Protein AF-A0A3C2A407-F1 (afdb_monomer)

Radius of gyration: 12.27 Å; Cα contacts (8 Å, |Δi|>4): 99; chains: 1; bounding box: 31×30×31 Å

Solvent-accessible surface area (backbone atoms only — not comparable to full-atom values): 5197 Å² total; per-residue (Å²): 135,54,67,65,56,53,37,37,49,50,36,24,79,66,40,19,76,43,23,22,91,82,28,59,74,79,42,35,69,68,66,41,27,37,39,66,88,45,51,69,86,72,14,36,50,52,76,36,34,55,59,53,49,50,35,43,73,72,44,59,46,54,77,78,87,51,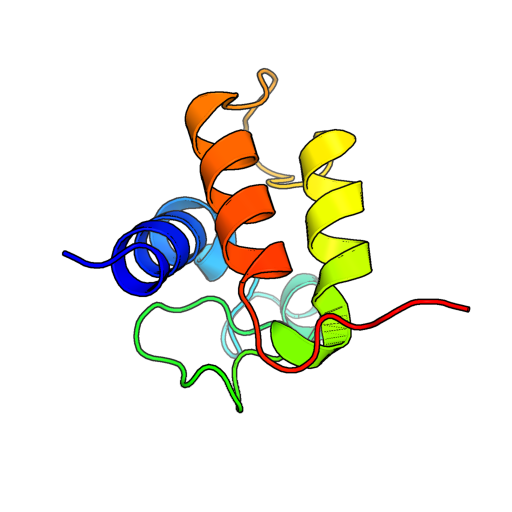99,60,76,58,61,68,60,50,54,45,42,50,55,42,45,70,67,42,97,56,48,44,74,80,128

Structure (mmCIF, N/CA/C/O backbone):
data_AF-A0A3C2A407-F1
#
_entry.id   AF-A0A3C2A407-F1
#
loop_
_atom_site.group_PDB
_atom_site.id
_atom_site.type_symbol
_atom_site.label_atom_id
_atom_site.label_alt_id
_atom_site.label_comp_id
_atom_site.label_asym_id
_atom_site.label_entity_id
_atom_site.label_seq_id
_atom_site.pdbx_PDB_ins_code
_atom_site.Cartn_x
_atom_site.Cartn_y
_atom_site.Cartn_z
_atom_site.occupancy
_atom_site.B_iso_or_equiv
_atom_site.auth_seq_id
_atom_site.auth_comp_id
_atom_site.auth_asym_id
_atom_site.auth_atom_id
_atom_site.pdbx_PDB_model_num
ATOM 1 N N . GLU A 1 1 ? -19.583 -4.676 1.777 1.00 75.44 1 GLU A N 1
ATOM 2 C CA . GLU A 1 1 ? -18.132 -4.447 1.605 1.00 75.44 1 GLU A CA 1
ATOM 3 C C . GLU A 1 1 ? -17.443 -4.284 2.951 1.00 75.44 1 GLU A C 1
ATOM 5 O O . GLU A 1 1 ? -17.923 -3.509 3.776 1.00 75.44 1 GLU A O 1
ATOM 10 N N . SER A 1 2 ? -16.370 -5.038 3.195 1.00 96.50 2 SER A N 1
ATOM 11 C CA . SER A 1 2 ? -15.543 -4.925 4.406 1.00 96.50 2 SER A CA 1
ATOM 12 C C . SER A 1 2 ? -14.433 -3.869 4.253 1.00 96.50 2 SER A C 1
ATOM 14 O O . SER A 1 2 ? -14.185 -3.380 3.150 1.00 96.50 2 SER A O 1
ATOM 16 N N . LEU A 1 3 ? -13.756 -3.502 5.351 1.00 96.25 3 LEU A N 1
ATOM 17 C CA . LEU A 1 3 ? -12.577 -2.620 5.306 1.00 96.25 3 LEU A CA 1
ATOM 18 C C . LEU A 1 3 ? -11.470 -3.186 4.387 1.00 96.25 3 LEU A C 1
ATOM 20 O O . LEU A 1 3 ? -11.031 -2.448 3.504 1.00 96.25 3 LEU A O 1
ATOM 24 N N . PRO A 1 4 ? -11.069 -4.473 4.499 1.00 96.31 4 PRO A N 1
ATOM 25 C CA . PRO A 1 4 ? -10.138 -5.083 3.553 1.00 96.31 4 PRO A CA 1
ATOM 26 C C . PRO A 1 4 ? -10.576 -4.972 2.093 1.00 96.31 4 PRO A C 1
ATOM 28 O O . PRO A 1 4 ? -9.752 -4.605 1.262 1.00 96.31 4 PRO A O 1
ATOM 31 N N . ASP A 1 5 ? -11.850 -5.226 1.771 1.00 97.19 5 ASP A N 1
ATOM 32 C CA . ASP A 1 5 ? -12.330 -5.157 0.381 1.00 97.19 5 ASP A CA 1
ATOM 33 C C . ASP A 1 5 ? -12.175 -3.741 -0.187 1.00 97.19 5 ASP A C 1
ATOM 35 O O . ASP A 1 5 ? -11.633 -3.554 -1.276 1.00 97.19 5 ASP A O 1
ATOM 39 N N . ARG A 1 6 ? -12.587 -2.724 0.580 1.00 97.69 6 ARG A N 1
ATOM 40 C CA . ARG A 1 6 ? -12.482 -1.315 0.172 1.00 97.69 6 ARG A CA 1
ATOM 41 C C . ARG A 1 6 ? -11.028 -0.874 0.002 1.00 97.69 6 ARG A C 1
ATOM 43 O O . ARG A 1 6 ? -10.689 -0.277 -1.017 1.00 97.69 6 ARG A O 1
ATOM 50 N N . ALA A 1 7 ? -10.166 -1.200 0.965 1.00 97.00 7 ALA A N 1
ATOM 51 C CA . ALA A 1 7 ? -8.749 -0.850 0.922 1.00 97.00 7 ALA A CA 1
ATOM 52 C C . ALA A 1 7 ? -8.035 -1.516 -0.261 1.00 97.00 7 ALA A C 1
ATOM 54 O O . ALA A 1 7 ? -7.274 -0.885 -0.991 1.00 97.00 7 ALA A O 1
ATOM 55 N N . ARG A 1 8 ? -8.327 -2.794 -0.504 1.00 97.06 8 ARG A N 1
ATOM 56 C CA . ARG A 1 8 ? -7.766 -3.561 -1.619 1.00 97.06 8 ARG A CA 1
ATOM 57 C C . ARG A 1 8 ? -8.228 -3.035 -2.971 1.00 97.06 8 ARG A C 1
ATOM 59 O O . ARG A 1 8 ? -7.415 -2.958 -3.884 1.00 97.06 8 ARG A O 1
ATOM 66 N N . ALA A 1 9 ? -9.497 -2.650 -3.097 1.00 97.19 9 ALA A N 1
ATOM 67 C CA . ALA A 1 9 ? -10.017 -2.035 -4.316 1.00 97.19 9 ALA A CA 1
ATOM 68 C C . ALA A 1 9 ? -9.363 -0.670 -4.584 1.00 97.19 9 ALA A C 1
ATOM 70 O O . ALA A 1 9 ? -9.024 -0.361 -5.724 1.00 97.19 9 ALA A O 1
ATOM 71 N N . TYR A 1 10 ? -9.129 0.123 -3.535 1.00 95.19 10 TYR A N 1
ATOM 72 C CA . TYR A 1 10 ? -8.415 1.393 -3.645 1.00 95.19 10 TYR A CA 1
ATOM 73 C C . TYR A 1 10 ? -6.972 1.203 -4.134 1.00 95.19 10 TYR A C 1
ATOM 75 O O . TYR A 1 10 ? -6.543 1.895 -5.059 1.00 95.19 10 TYR A O 1
ATOM 83 N N . LEU A 1 11 ? -6.232 0.249 -3.556 1.00 94.50 11 LEU A N 1
ATOM 84 C CA . LEU A 1 11 ? -4.867 -0.075 -3.987 1.00 94.50 11 LEU A CA 1
ATOM 85 C C . LEU A 1 11 ? -4.830 -0.583 -5.435 1.00 94.50 11 LEU A C 1
ATOM 87 O O . LEU A 1 11 ? -3.921 -0.231 -6.184 1.00 94.50 11 LEU A O 1
ATOM 91 N N . ASP A 1 12 ? -5.829 -1.358 -5.855 1.00 95.31 12 ASP A N 1
ATOM 92 C CA . ASP A 1 12 ? -5.927 -1.834 -7.234 1.00 95.31 12 ASP A CA 1
ATOM 93 C C . ASP A 1 12 ? -6.106 -0.673 -8.223 1.00 95.31 12 ASP A C 1
ATOM 95 O O . ASP A 1 12 ? -5.309 -0.503 -9.146 1.00 95.31 12 ASP A O 1
ATOM 99 N N . MET A 1 13 ? -7.088 0.200 -7.976 1.00 92.12 13 MET A N 1
ATOM 100 C CA . MET A 1 13 ? -7.390 1.332 -8.862 1.00 92.12 13 MET A CA 1
ATOM 101 C C . MET A 1 13 ? -6.248 2.348 -8.961 1.00 92.12 13 MET A C 1
ATOM 103 O O . MET A 1 13 ? -6.045 2.927 -10.027 1.00 92.12 13 MET A O 1
ATOM 107 N N . ASN A 1 14 ? -5.519 2.577 -7.866 1.00 89.94 14 ASN A N 1
ATOM 108 C CA . ASN A 1 14 ? -4.544 3.666 -7.782 1.00 89.94 14 ASN A CA 1
ATOM 109 C C . ASN A 1 14 ? -3.085 3.208 -7.909 1.00 89.94 14 ASN A C 1
ATOM 111 O O . ASN A 1 14 ? -2.220 4.021 -8.232 1.00 89.94 14 ASN A O 1
ATOM 115 N N . CYS A 1 15 ? -2.779 1.935 -7.643 1.00 90.19 15 CYS A N 1
ATOM 116 C CA . CYS A 1 15 ? -1.395 1.481 -7.481 1.00 90.19 15 CYS A CA 1
ATOM 117 C C . CYS A 1 15 ? -1.059 0.217 -8.285 1.00 90.19 15 CYS A C 1
ATOM 119 O O . CYS A 1 15 ? 0.097 0.053 -8.689 1.00 90.19 15 CYS A O 1
ATOM 121 N N . ALA A 1 16 ? -2.025 -0.663 -8.575 1.00 91.62 16 ALA A N 1
ATOM 122 C CA . ALA A 1 16 ? -1.735 -1.928 -9.257 1.00 91.62 16 ALA A CA 1
ATOM 123 C C . ALA A 1 16 ? -1.208 -1.752 -10.682 1.00 91.62 16 ALA A C 1
ATOM 125 O O . ALA A 1 16 ? -0.562 -2.661 -11.192 1.00 91.62 16 ALA A O 1
ATOM 126 N N . HIS A 1 17 ? -1.394 -0.592 -11.317 1.00 87.56 17 HIS A N 1
ATOM 127 C CA . HIS A 1 17 ? -0.769 -0.305 -12.610 1.00 87.56 17 HIS A CA 1
ATOM 128 C C . HIS A 1 17 ? 0.762 -0.465 -12.576 1.00 87.56 17 HIS A C 1
ATOM 130 O O . HIS A 1 17 ? 1.336 -1.065 -13.484 1.00 87.56 17 HIS A O 1
ATOM 136 N N . CYS A 1 18 ? 1.405 0.016 -11.508 1.00 86.50 18 CYS A N 1
ATOM 137 C CA . CYS A 1 18 ? 2.852 -0.093 -11.314 1.00 86.50 18 CYS A CA 1
ATOM 138 C C . CYS A 1 18 ? 3.229 -1.310 -10.457 1.00 86.50 18 CYS A C 1
ATOM 140 O O . CYS A 1 18 ? 4.225 -1.973 -10.729 1.00 86.50 18 CYS A O 1
ATOM 142 N N . HIS A 1 19 ? 2.425 -1.635 -9.444 1.00 91.12 19 HIS A N 1
ATOM 143 C CA . HIS A 1 19 ? 2.675 -2.748 -8.528 1.00 91.12 19 HIS A CA 1
ATOM 144 C C . HIS A 1 19 ? 1.934 -4.009 -8.974 1.00 91.12 19 HIS A C 1
ATOM 146 O O . HIS A 1 19 ? 0.947 -4.426 -8.364 1.00 91.12 19 HIS A O 1
ATOM 152 N N . ASN A 1 20 ? 2.394 -4.603 -10.073 1.00 91.75 20 ASN A N 1
ATOM 153 C CA . ASN A 1 20 ? 1.935 -5.903 -10.553 1.00 91.75 20 ASN A CA 1
ATOM 154 C C . ASN A 1 20 ? 3.081 -6.637 -11.283 1.00 91.75 20 ASN A C 1
ATOM 156 O O . ASN A 1 20 ? 4.000 -5.989 -11.787 1.00 91.75 20 ASN A O 1
ATOM 160 N N . PRO A 1 21 ? 3.038 -7.978 -11.398 1.00 89.00 21 PRO A N 1
ATOM 161 C CA . PRO A 1 21 ? 4.132 -8.767 -11.977 1.00 89.00 21 PRO A CA 1
ATOM 162 C C . PRO A 1 21 ? 4.353 -8.550 -13.481 1.00 89.00 21 PRO A C 1
ATOM 164 O O . PRO A 1 21 ? 5.350 -9.025 -14.018 1.00 89.00 21 PRO A O 1
ATOM 167 N N . PHE A 1 22 ? 3.435 -7.867 -14.164 1.00 87.88 22 PHE A N 1
ATOM 168 C CA . PHE A 1 22 ? 3.512 -7.544 -15.588 1.00 87.88 22 PHE A CA 1
ATOM 169 C C . PHE A 1 22 ? 3.769 -6.049 -15.840 1.00 87.88 22 PHE A C 1
ATOM 171 O O . PHE A 1 22 ? 3.662 -5.597 -16.981 1.00 87.88 22 PHE A O 1
ATOM 178 N N . ALA A 1 23 ? 4.092 -5.277 -14.795 1.00 86.19 23 ALA A N 1
ATOM 179 C CA . ALA A 1 23 ? 4.511 -3.891 -14.935 1.00 86.19 23 ALA A CA 1
ATOM 180 C C . ALA A 1 23 ? 5.856 -3.786 -15.677 1.00 86.19 23 ALA A C 1
ATOM 182 O O . ALA A 1 23 ? 6.552 -4.774 -15.922 1.00 86.19 23 ALA A O 1
ATOM 183 N N . TRP A 1 24 ? 6.230 -2.560 -16.039 1.00 80.44 24 TRP A N 1
ATOM 184 C CA . TRP A 1 24 ? 7.519 -2.275 -16.669 1.00 80.44 24 TRP A CA 1
ATOM 185 C C . TRP A 1 24 ? 8.658 -2.649 -15.711 1.00 80.44 24 TRP A C 1
ATOM 187 O O . TRP A 1 24 ? 8.464 -2.645 -14.495 1.00 80.44 24 TRP A O 1
ATOM 197 N N . SER A 1 25 ? 9.836 -2.979 -16.250 1.00 73.56 25 SER A N 1
ATOM 198 C CA . SER A 1 25 ? 10.926 -3.627 -15.500 1.00 73.56 25 SER A CA 1
ATOM 199 C C . SER A 1 25 ? 11.259 -2.948 -14.168 1.00 73.56 25 SER A C 1
ATOM 201 O O . SER A 1 25 ? 11.362 -3.630 -13.157 1.00 73.56 25 SER A O 1
ATOM 203 N N . GLU A 1 26 ? 11.333 -1.617 -14.136 1.00 72.25 26 GLU A N 1
ATOM 204 C CA . GLU A 1 26 ? 11.674 -0.849 -12.927 1.00 72.25 26 GLU A CA 1
ATOM 205 C C . GLU A 1 26 ? 10.569 -0.893 -11.854 1.00 72.25 26 GLU A C 1
ATOM 207 O O . GLU A 1 26 ? 10.852 -0.961 -10.661 1.00 72.25 26 GLU A O 1
ATOM 212 N N . SER A 1 27 ? 9.293 -0.889 -12.251 1.00 69.31 27 SER A N 1
ATOM 213 C CA . SER A 1 27 ? 8.165 -0.968 -11.310 1.00 69.31 27 SER A CA 1
ATOM 214 C C . SER A 1 27 ? 7.927 -2.398 -10.818 1.00 69.31 27 SER A C 1
ATOM 216 O O . SER A 1 27 ? 7.622 -2.608 -9.644 1.00 69.31 27 SER A O 1
ATOM 218 N N . ALA A 1 28 ? 8.144 -3.398 -11.679 1.00 66.62 28 ALA A N 1
ATOM 219 C CA . ALA A 1 28 ? 8.041 -4.812 -11.319 1.00 66.62 28 ALA A CA 1
ATOM 220 C C . ALA A 1 28 ? 9.081 -5.235 -10.255 1.00 66.62 28 ALA A C 1
ATOM 222 O O . ALA A 1 28 ? 8.839 -6.159 -9.474 1.00 66.62 28 ALA A O 1
ATOM 223 N N . GLU A 1 29 ? 10.218 -4.537 -10.169 1.00 71.69 29 GLU A N 1
ATOM 224 C CA . GLU A 1 29 ? 11.260 -4.763 -9.156 1.00 71.69 29 GLU A CA 1
ATOM 225 C C . GLU A 1 29 ? 10.859 -4.351 -7.729 1.00 71.69 29 GLU A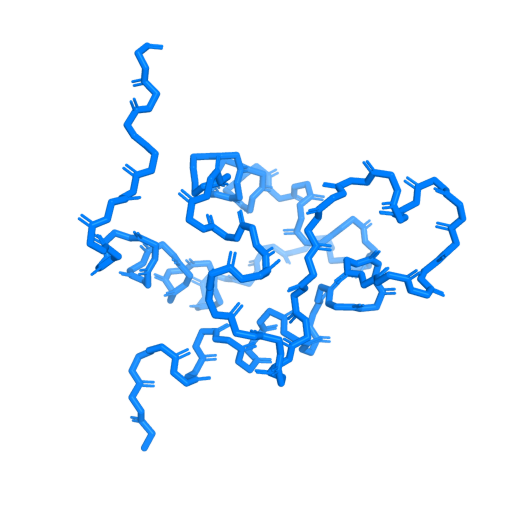 C 1
ATOM 227 O O . GLU A 1 29 ? 11.496 -4.796 -6.770 1.00 71.69 29 GLU A O 1
ATOM 232 N N . GLN A 1 30 ? 9.779 -3.577 -7.561 1.00 72.25 30 GLN A N 1
ATOM 233 C CA . GLN A 1 30 ? 9.289 -3.122 -6.251 1.00 72.25 30 GLN A CA 1
ATOM 234 C C . GLN A 1 30 ? 8.610 -4.241 -5.438 1.00 72.25 30 GLN A C 1
ATOM 236 O O . GLN A 1 30 ? 8.301 -4.058 -4.266 1.00 72.25 30 GLN A O 1
ATOM 241 N N . ARG A 1 31 ? 8.407 -5.430 -6.030 1.00 79.12 31 ARG A N 1
ATOM 242 C CA . ARG A 1 31 ? 7.962 -6.676 -5.361 1.00 79.12 31 ARG A CA 1
ATOM 243 C C . ARG A 1 31 ? 6.609 -6.619 -4.630 1.00 79.12 31 ARG A C 1
ATOM 245 O O . ARG A 1 31 ? 6.287 -7.568 -3.917 1.00 79.12 31 ARG A O 1
ATOM 252 N N . LEU A 1 32 ? 5.799 -5.583 -4.834 1.00 90.81 32 LEU A N 1
ATOM 253 C CA . LEU A 1 32 ? 4.391 -5.542 -4.428 1.00 90.81 32 LEU A CA 1
ATOM 254 C C . LEU A 1 32 ? 3.492 -5.944 -5.602 1.00 90.81 32 LEU A C 1
ATOM 256 O O . LEU A 1 32 ? 3.724 -5.537 -6.739 1.00 90.81 32 LEU A O 1
ATOM 260 N N . ASP A 1 33 ? 2.444 -6.708 -5.310 1.00 94.50 33 ASP A N 1
ATOM 261 C CA . ASP A 1 33 ? 1.383 -7.035 -6.264 1.00 94.50 33 ASP A CA 1
ATOM 262 C C . ASP A 1 33 ? 0.043 -6.602 -5.666 1.00 94.50 33 ASP A C 1
ATOM 264 O O . ASP A 1 33 ? -0.553 -7.302 -4.847 1.00 94.50 33 ASP A O 1
ATOM 268 N N . LEU A 1 34 ? -0.384 -5.396 -6.033 1.00 94.94 34 LEU A N 1
ATOM 269 C CA . LEU A 1 34 ? -1.521 -4.694 -5.437 1.00 94.94 34 LEU A CA 1
ATOM 270 C C . LEU A 1 34 ? -2.835 -4.926 -6.186 1.00 94.94 34 LEU A C 1
ATOM 272 O O . LEU A 1 34 ? -3.829 -4.269 -5.884 1.00 94.94 34 LEU A O 1
ATOM 276 N N . ARG A 1 35 ? -2.860 -5.868 -7.137 1.00 96.06 35 ARG A N 1
ATOM 277 C CA . ARG A 1 35 ? -4.091 -6.234 -7.843 1.00 96.06 35 ARG A CA 1
ATOM 278 C C . ARG A 1 35 ? -5.126 -6.776 -6.863 1.00 96.06 35 ARG A C 1
ATOM 280 O O . ARG A 1 35 ? -4.785 -7.559 -5.971 1.00 96.06 35 ARG A O 1
ATOM 287 N N . PHE A 1 36 ? -6.397 -6.437 -7.070 1.00 97.25 36 PHE A N 1
ATOM 288 C CA . PHE A 1 36 ? -7.478 -6.849 -6.166 1.00 97.25 36 PHE A CA 1
ATOM 289 C C . PHE A 1 36 ? -7.560 -8.374 -5.991 1.00 97.25 36 PHE A C 1
ATOM 291 O O . PHE A 1 36 ? -7.764 -8.867 -4.881 1.00 97.25 36 PHE A O 1
ATOM 298 N N . GLU A 1 37 ? -7.318 -9.118 -7.070 1.00 96.12 37 GLU A N 1
ATOM 299 C CA . GLU A 1 37 ? -7.366 -10.586 -7.114 1.00 96.12 37 GLU A CA 1
ATOM 300 C C . GLU A 1 37 ? -6.164 -11.270 -6.430 1.00 96.12 37 GLU A C 1
ATOM 302 O O . GLU A 1 37 ? -6.207 -12.461 -6.117 1.00 96.12 37 GLU A O 1
ATOM 307 N N . THR A 1 38 ? -5.068 -10.549 -6.169 1.00 96.12 38 THR A N 1
ATOM 308 C CA . THR A 1 38 ? -3.848 -11.140 -5.600 1.00 96.12 38 THR A CA 1
ATOM 309 C C . THR A 1 38 ? -4.013 -11.369 -4.104 1.00 96.12 38 THR A C 1
ATOM 311 O O . THR A 1 38 ? -4.173 -10.412 -3.358 1.00 96.12 38 THR A O 1
ATOM 314 N N . SER A 1 39 ? -3.935 -12.604 -3.603 1.00 95.56 39 SER A N 1
ATOM 315 C CA . SER A 1 39 ? -4.131 -12.906 -2.171 1.00 95.56 39 SER A CA 1
ATOM 316 C C . SER A 1 39 ? -3.265 -12.034 -1.236 1.00 95.56 39 SER A C 1
ATOM 318 O O . SER A 1 39 ? -2.163 -11.630 -1.599 1.00 95.56 39 SER A O 1
ATOM 320 N N . LEU A 1 40 ? -3.720 -11.751 -0.006 1.00 92.88 40 LEU A N 1
ATOM 321 C CA . LEU A 1 40 ? -2.945 -10.960 0.974 1.00 92.88 40 LEU A CA 1
ATOM 322 C C . LEU A 1 40 ? -1.546 -11.545 1.250 1.00 92.88 40 LEU A C 1
ATOM 324 O O . LEU A 1 40 ? -0.589 -10.819 1.513 1.00 92.88 40 LEU A O 1
ATOM 328 N N . ARG A 1 41 ? -1.426 -12.874 1.189 1.00 90.19 41 ARG A N 1
ATOM 329 C CA . ARG A 1 41 ? -0.159 -13.588 1.373 1.00 90.19 41 ARG A CA 1
ATOM 330 C C . ARG A 1 41 ? 0.811 -13.339 0.214 1.00 90.19 41 ARG A C 1
ATOM 332 O O . ARG A 1 41 ? 2.024 -13.261 0.432 1.00 90.19 41 ARG A O 1
ATOM 339 N N . ASP A 1 42 ? 0.284 -13.224 -0.999 1.00 93.25 42 ASP A N 1
ATOM 340 C CA . ASP A 1 42 ? 1.079 -13.117 -2.221 1.00 93.25 42 ASP A CA 1
ATOM 341 C C . ASP A 1 42 ? 1.350 -11.663 -2.620 1.00 93.25 42 ASP A C 1
ATOM 343 O O . ASP A 1 42 ? 2.409 -11.392 -3.180 1.00 93.25 42 ASP A O 1
ATOM 347 N N . SER A 1 43 ? 0.475 -10.725 -2.236 1.00 93.62 43 SER A N 1
ATOM 348 C CA . SER A 1 43 ? 0.571 -9.291 -2.561 1.00 93.62 43 SER A CA 1
ATOM 349 C C . SER A 1 43 ? 1.778 -8.582 -1.953 1.00 93.62 43 SER A C 1
ATOM 351 O O . SER A 1 43 ? 2.121 -7.469 -2.345 1.00 93.62 43 SER A O 1
ATOM 353 N N . LYS A 1 44 ? 2.396 -9.220 -0.956 1.00 93.31 44 LYS A N 1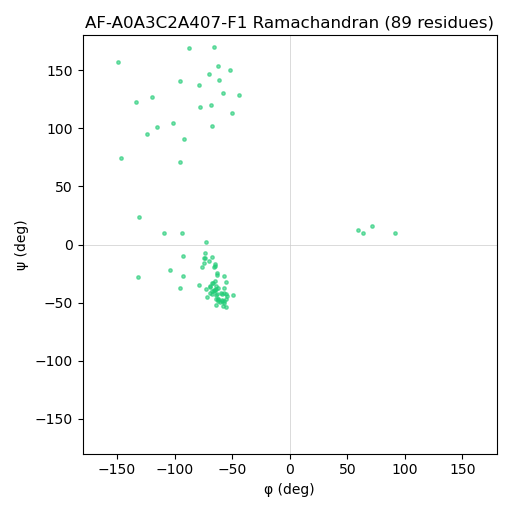
ATOM 354 C CA . LYS A 1 44 ? 3.480 -8.696 -0.119 1.00 93.31 44 LYS A CA 1
ATOM 355 C C . LYS A 1 44 ? 3.118 -7.483 0.738 1.00 93.31 44 LYS A C 1
ATOM 357 O O . LYS A 1 44 ? 3.998 -6.964 1.414 1.00 93.31 44 LYS A O 1
ATOM 362 N N . ILE A 1 45 ? 1.838 -7.119 0.830 1.00 93.75 45 ILE A N 1
ATOM 363 C CA . ILE A 1 45 ? 1.362 -6.042 1.715 1.00 93.75 45 ILE A CA 1
ATOM 364 C C . ILE A 1 45 ? 1.785 -6.305 3.168 1.00 93.75 45 ILE A C 1
ATOM 366 O O . ILE A 1 45 ? 2.366 -5.430 3.794 1.00 93.75 45 ILE A O 1
ATOM 370 N N . LEU A 1 46 ? 1.595 -7.533 3.674 1.00 91.56 46 LEU A N 1
ATOM 371 C CA . LEU A 1 46 ? 1.963 -7.907 5.053 1.00 91.56 46 LEU A CA 1
ATOM 372 C C . LEU A 1 46 ? 3.444 -7.690 5.393 1.00 91.56 46 LEU A C 1
ATOM 374 O O . LEU A 1 46 ? 3.786 -7.520 6.557 1.00 91.56 46 LEU A O 1
ATOM 378 N N . TYR A 1 47 ? 4.329 -7.740 4.398 1.00 88.88 47 TYR A N 1
ATOM 379 C CA . TYR A 1 47 ? 5.770 -7.604 4.611 1.00 88.88 47 TYR A CA 1
ATOM 380 C C . TYR A 1 47 ? 6.262 -6.163 4.465 1.00 88.88 47 TYR A C 1
ATOM 382 O O . TYR A 1 47 ? 7.411 -5.900 4.798 1.00 88.88 47 TYR A O 1
ATOM 390 N N . ASN A 1 48 ? 5.413 -5.259 3.970 1.00 90.81 48 ASN A N 1
ATOM 391 C CA . ASN A 1 48 ? 5.778 -3.887 3.624 1.00 90.81 48 ASN A CA 1
ATOM 392 C C . ASN A 1 48 ? 4.791 -2.870 4.217 1.00 90.81 48 ASN A C 1
ATOM 394 O O . ASN A 1 48 ? 4.646 -1.783 3.670 1.00 90.81 48 ASN A O 1
ATOM 398 N N . THR A 1 49 ? 4.074 -3.205 5.298 1.00 91.75 49 THR A N 1
ATOM 399 C CA . THR A 1 49 ? 3.043 -2.307 5.845 1.00 91.75 49 THR A CA 1
ATOM 400 C C . THR A 1 49 ? 3.637 -0.966 6.267 1.00 91.75 49 THR A C 1
ATOM 402 O O . THR A 1 49 ? 3.061 0.063 5.942 1.00 91.75 49 THR A O 1
ATOM 405 N N . ASP A 1 50 ? 4.817 -0.967 6.899 1.00 90.88 50 ASP A N 1
ATOM 406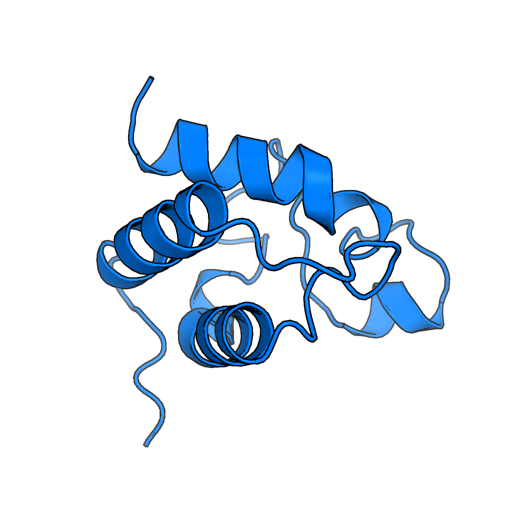 C CA . ASP A 1 50 ? 5.494 0.270 7.321 1.00 90.88 50 ASP A CA 1
ATOM 407 C C . ASP A 1 50 ? 5.902 1.147 6.135 1.00 90.88 50 ASP A C 1
ATOM 409 O O . ASP A 1 50 ? 5.730 2.364 6.158 1.00 90.88 50 ASP A O 1
ATOM 413 N N . GLU A 1 51 ? 6.448 0.527 5.088 1.00 89.62 51 GLU A N 1
ATOM 414 C CA . GLU A 1 51 ? 6.898 1.244 3.899 1.00 89.62 51 GLU A CA 1
ATOM 415 C C . GLU A 1 51 ? 5.716 1.809 3.108 1.00 89.62 51 GLU A C 1
ATOM 417 O O . GLU A 1 51 ? 5.762 2.969 2.708 1.00 89.62 51 GLU A O 1
ATOM 422 N N . ILE A 1 52 ? 4.635 1.034 2.955 1.00 91.50 52 ILE A N 1
ATOM 423 C CA . ILE A 1 52 ? 3.401 1.495 2.306 1.00 91.50 52 ILE A CA 1
ATOM 424 C C . ILE A 1 52 ? 2.815 2.683 3.073 1.00 91.50 52 ILE A C 1
ATOM 426 O O . ILE A 1 52 ? 2.535 3.706 2.452 1.00 91.50 52 ILE A O 1
ATOM 430 N N . SER A 1 53 ? 2.664 2.579 4.400 1.00 92.25 53 SER A N 1
ATOM 431 C CA . SER A 1 53 ? 2.153 3.683 5.223 1.00 92.25 53 SER A CA 1
ATOM 432 C C . SER A 1 53 ? 2.993 4.943 5.030 1.00 92.25 53 SER A C 1
ATOM 434 O O . SER A 1 53 ? 2.463 5.973 4.624 1.00 92.25 53 SER A O 1
ATOM 436 N N . ARG A 1 54 ? 4.315 4.835 5.214 1.00 91.69 54 ARG A N 1
ATOM 437 C CA . ARG A 1 54 ? 5.238 5.971 5.125 1.00 91.69 54 ARG A CA 1
ATOM 438 C C . ARG A 1 54 ? 5.194 6.654 3.757 1.00 91.69 54 ARG A C 1
ATOM 440 O O . ARG A 1 54 ? 5.071 7.871 3.691 1.00 91.69 54 ARG A O 1
ATOM 447 N N . LEU A 1 55 ? 5.276 5.889 2.666 1.00 89.06 55 LEU A N 1
ATOM 448 C CA . LEU A 1 55 ? 5.292 6.454 1.310 1.00 89.06 55 LEU A CA 1
ATOM 449 C C . LEU A 1 55 ? 3.958 7.112 0.934 1.00 89.06 55 LEU A C 1
ATOM 451 O O . LEU A 1 55 ? 3.943 8.102 0.202 1.00 89.06 55 LEU A O 1
ATOM 455 N N . MET A 1 56 ? 2.836 6.582 1.428 1.00 88.75 56 MET A N 1
ATOM 456 C CA . MET A 1 56 ? 1.526 7.205 1.233 1.00 88.75 56 MET A CA 1
ATOM 457 C C . MET A 1 56 ? 1.361 8.479 2.076 1.00 88.75 56 MET A C 1
ATOM 459 O O . MET A 1 56 ? 0.797 9.455 1.585 1.00 88.75 56 MET A O 1
ATOM 463 N N . GLU A 1 57 ? 1.878 8.506 3.308 1.00 89.31 57 GLU A N 1
ATOM 464 C CA . GLU A 1 57 ? 1.889 9.700 4.167 1.00 89.31 57 GLU A CA 1
ATOM 465 C C . GLU A 1 57 ? 2.781 10.818 3.605 1.00 89.31 57 GLU A C 1
ATOM 467 O O . GLU A 1 57 ? 2.408 11.991 3.647 1.00 89.31 57 GLU A O 1
ATOM 472 N N . GLU A 1 58 ? 3.938 10.464 3.039 1.00 87.88 58 GLU A N 1
ATOM 473 C CA . GLU A 1 58 ? 4.866 11.393 2.376 1.00 87.88 58 GLU A CA 1
ATOM 474 C C . GLU A 1 58 ? 4.350 11.871 1.005 1.00 87.88 58 GLU A C 1
ATOM 476 O O . GLU A 1 58 ? 4.887 12.820 0.433 1.00 87.88 58 GLU A O 1
ATOM 481 N N . GLY A 1 59 ? 3.293 11.242 0.479 1.00 84.06 59 GLY A N 1
ATOM 482 C CA . GLY A 1 59 ? 2.738 11.543 -0.840 1.00 84.06 59 GLY A CA 1
ATOM 483 C C . GLY A 1 59 ? 3.624 11.085 -2.003 1.00 84.06 59 GLY A C 1
ATOM 484 O O . GLY A 1 59 ? 3.418 11.522 -3.133 1.00 84.06 59 GLY A O 1
ATOM 485 N N . GLU A 1 60 ? 4.599 10.208 -1.751 1.00 80.94 60 GLU A N 1
ATOM 486 C CA . GLU A 1 60 ? 5.415 9.574 -2.795 1.00 80.94 60 GLU A CA 1
ATOM 487 C C . GLU A 1 60 ? 4.647 8.459 -3.523 1.00 80.94 60 GLU A C 1
ATOM 489 O O . GLU A 1 60 ? 4.984 8.089 -4.652 1.00 80.94 60 GLU A O 1
ATOM 494 N N . MET A 1 61 ? 3.583 7.949 -2.896 1.00 82.12 61 MET A N 1
ATOM 495 C CA . MET A 1 61 ? 2.652 7.000 -3.491 1.00 82.12 61 MET A CA 1
ATOM 496 C C . MET A 1 61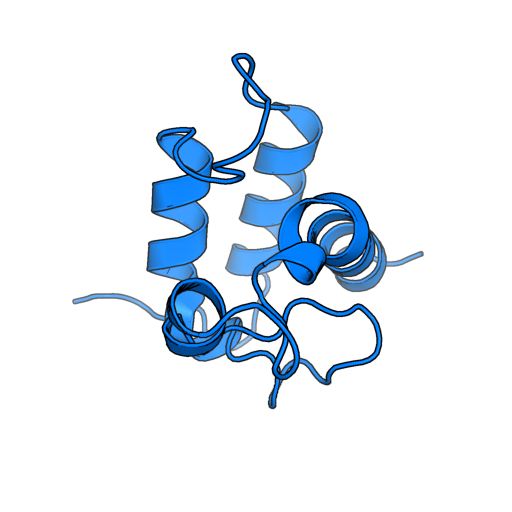 ? 1.215 7.547 -3.539 1.00 82.12 61 MET A C 1
ATOM 498 O O . MET A 1 61 ? 0.667 7.892 -2.490 1.00 82.12 61 MET A O 1
ATOM 502 N N . PRO A 1 62 ? 0.564 7.542 -4.722 1.00 72.44 62 PRO A N 1
ATOM 503 C CA . PRO A 1 62 ? 1.078 7.079 -6.019 1.00 72.44 62 PRO A CA 1
ATOM 504 C C . PRO A 1 62 ? 2.009 8.099 -6.718 1.00 72.44 62 PRO A C 1
ATOM 506 O O . PRO A 1 62 ? 1.692 9.278 -6.826 1.00 72.44 62 PRO A O 1
ATOM 509 N N . TYR A 1 63 ? 3.124 7.614 -7.287 1.00 63.97 63 TYR A N 1
ATOM 510 C CA . TYR A 1 63 ? 4.143 8.434 -7.979 1.00 63.97 63 TYR A CA 1
ATOM 511 C C . TYR A 1 63 ? 3.614 9.159 -9.231 1.00 63.97 63 TYR A C 1
ATOM 513 O O . TYR A 1 63 ? 4.157 10.174 -9.670 1.00 63.97 63 TYR A O 1
ATOM 521 N N . LEU A 1 64 ? 2.551 8.629 -9.843 1.00 55.94 64 LEU A N 1
ATOM 522 C CA . LEU A 1 64 ? 1.987 9.159 -11.078 1.00 55.94 64 LEU A CA 1
ATOM 523 C C . LEU A 1 64 ? 0.728 9.982 -10.791 1.00 55.94 64 LEU A C 1
ATOM 525 O O . LEU A 1 64 ? -0.358 9.444 -10.605 1.00 55.94 64 LEU A O 1
ATOM 529 N N . GLY A 1 65 ? 0.872 11.305 -10.870 1.00 55.38 65 GLY A N 1
ATOM 530 C CA . GLY A 1 65 ? -0.239 12.188 -11.229 1.00 55.38 65 GLY A CA 1
ATOM 531 C C . GLY A 1 65 ? -1.085 12.756 -10.093 1.00 55.38 65 GLY A C 1
ATOM 532 O O . GLY A 1 65 ? -2.086 13.403 -10.393 1.00 55.38 65 GLY A O 1
ATOM 533 N N . THR A 1 66 ? -0.696 12.614 -8.826 1.00 58.56 66 THR A N 1
ATOM 534 C CA . THR A 1 66 ? -1.411 13.278 -7.726 1.00 58.56 66 THR A CA 1
ATOM 535 C C . THR A 1 66 ? -0.511 14.301 -7.038 1.00 58.56 66 THR A C 1
ATOM 537 O O .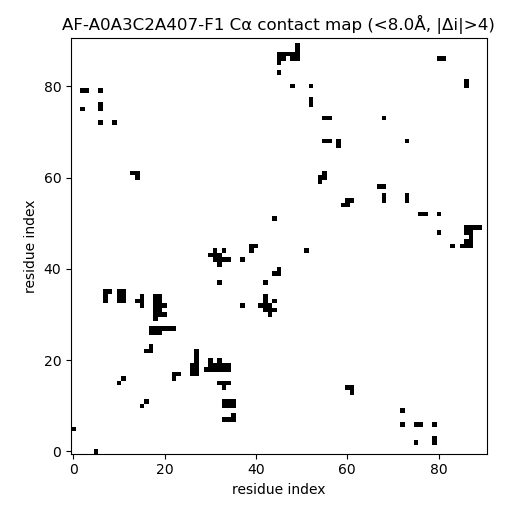 THR A 1 66 ? 0.306 13.963 -6.193 1.00 58.56 66 THR A O 1
ATOM 540 N N . THR A 1 67 ? -0.678 15.588 -7.352 1.00 62.19 67 THR A N 1
ATOM 541 C CA . THR A 1 67 ? -0.121 16.687 -6.532 1.00 62.19 67 THR A CA 1
ATOM 542 C C . THR A 1 67 ? -0.876 16.869 -5.207 1.00 62.19 67 THR A C 1
ATOM 544 O O . THR A 1 67 ? -0.582 17.790 -4.446 1.00 62.19 67 THR A O 1
ATOM 547 N N . VAL A 1 68 ? -1.876 16.023 -4.945 1.00 77.25 68 VAL A N 1
ATOM 548 C CA . VAL A 1 68 ? -2.773 16.078 -3.793 1.00 77.25 68 VAL A CA 1
ATOM 549 C C . VAL A 1 68 ? -2.882 14.679 -3.205 1.00 77.25 68 VAL A C 1
ATOM 551 O O . VAL A 1 68 ? -3.298 13.752 -3.894 1.00 77.25 68 VAL A O 1
ATOM 554 N N . VAL A 1 69 ? -2.539 14.547 -1.928 1.00 83.00 69 VAL A N 1
ATOM 555 C CA . VAL A 1 69 ? -2.789 13.328 -1.156 1.00 83.00 69 VAL A CA 1
ATOM 556 C C . VAL A 1 69 ? -4.297 13.178 -0.958 1.00 83.00 69 VAL A C 1
ATOM 558 O O . VAL A 1 69 ? -4.928 14.053 -0.357 1.00 83.00 69 VAL A O 1
ATOM 561 N N . ASP A 1 70 ? -4.871 12.076 -1.444 1.00 87.94 70 ASP A N 1
ATOM 562 C CA . ASP A 1 70 ? -6.240 11.681 -1.106 1.00 87.94 70 ASP A CA 1
ATOM 563 C C . ASP A 1 70 ? -6.291 11.289 0.376 1.00 87.94 70 ASP A C 1
ATOM 565 O O . ASP A 1 70 ? -5.853 10.211 0.773 1.00 87.94 70 ASP A O 1
ATOM 569 N N . GLN A 1 71 ? -6.801 12.200 1.205 1.00 90.88 71 GLN A N 1
ATOM 570 C CA . GLN A 1 71 ? -6.869 12.021 2.655 1.00 90.88 71 GLN A CA 1
ATOM 571 C C . GLN A 1 71 ? -7.824 10.893 3.064 1.00 90.88 71 GLN A C 1
ATOM 573 O O . GLN A 1 71 ? -7.573 10.212 4.058 1.00 90.88 71 GLN A O 1
ATOM 578 N N . GLU A 1 72 ? -8.908 10.679 2.311 1.00 92.50 72 GLU A N 1
ATOM 579 C CA . GLU A 1 72 ? -9.856 9.599 2.598 1.00 92.50 72 GLU A CA 1
ATOM 580 C C . GLU A 1 72 ? -9.227 8.246 2.256 1.00 92.50 72 GLU A C 1
ATOM 582 O O . GLU A 1 72 ? -9.262 7.317 3.069 1.00 92.50 72 GLU A O 1
ATOM 587 N N . GLY A 1 73 ? -8.573 8.169 1.094 1.00 92.12 73 GLY A N 1
ATOM 588 C CA . GLY A 1 73 ? -7.773 7.021 0.683 1.00 92.12 73 GLY A CA 1
ATOM 589 C C . GLY A 1 73 ? -6.668 6.691 1.685 1.00 92.12 73 GLY A C 1
ATOM 590 O O . GLY A 1 73 ? -6.574 5.552 2.141 1.00 92.12 73 GLY A O 1
ATOM 591 N N . LEU A 1 74 ? -5.877 7.690 2.090 1.00 93.12 74 LEU A N 1
ATOM 592 C CA . LEU A 1 74 ? -4.801 7.531 3.070 1.00 93.12 74 LEU A CA 1
ATOM 593 C C . LEU A 1 74 ? -5.330 6.996 4.404 1.00 93.12 74 LEU A C 1
ATOM 595 O O . LEU A 1 74 ? -4.850 5.968 4.877 1.00 93.12 74 LEU A O 1
ATOM 599 N N . SER A 1 75 ? -6.350 7.638 4.980 1.00 95.75 75 SER A N 1
ATOM 600 C CA . SER A 1 75 ? -6.929 7.210 6.259 1.00 95.75 75 SER A CA 1
ATOM 601 C C . SER A 1 75 ? -7.426 5.765 6.209 1.00 95.75 75 SER A C 1
ATOM 603 O O . SER A 1 75 ? -7.212 5.008 7.153 1.00 95.75 75 SER A O 1
ATOM 605 N N . MET A 1 76 ? -8.079 5.371 5.113 1.00 96.75 76 MET A N 1
ATOM 606 C CA . MET A 1 76 ? -8.589 4.013 4.939 1.00 96.75 76 MET A CA 1
ATOM 607 C C . MET A 1 76 ? -7.461 2.985 4.813 1.00 96.75 76 MET A C 1
ATOM 609 O O . MET A 1 76 ? -7.573 1.887 5.361 1.00 96.75 76 MET A O 1
ATOM 613 N N . ILE A 1 77 ? -6.383 3.312 4.094 1.00 96.25 77 ILE A N 1
ATOM 614 C CA . ILE A 1 77 ? -5.238 2.408 3.975 1.00 96.25 77 ILE A CA 1
ATOM 615 C C . ILE A 1 77 ? -4.514 2.265 5.313 1.00 96.25 77 ILE A C 1
ATOM 617 O O . ILE A 1 77 ? -4.212 1.135 5.687 1.00 96.25 77 ILE A O 1
ATOM 621 N N . LEU A 1 78 ? -4.310 3.346 6.069 1.00 95.31 78 LEU A N 1
ATOM 622 C CA . LEU A 1 78 ? -3.705 3.265 7.404 1.00 95.31 78 LEU A CA 1
ATOM 623 C C . LEU A 1 78 ? -4.529 2.367 8.341 1.00 95.31 78 LEU A C 1
ATOM 625 O O . LEU A 1 78 ? -3.981 1.433 8.925 1.00 95.31 78 LEU A O 1
ATOM 629 N N . GLU A 1 79 ? -5.853 2.557 8.394 1.00 96.94 79 GLU A N 1
ATOM 630 C CA . GLU A 1 79 ? -6.755 1.708 9.191 1.00 96.94 79 GLU A CA 1
ATOM 631 C C . GLU A 1 79 ? -6.674 0.232 8.761 1.00 96.94 79 GLU A C 1
ATOM 633 O O . GLU A 1 79 ? -6.609 -0.682 9.588 1.00 96.94 79 GLU A O 1
ATOM 638 N N . TYR A 1 80 ? -6.637 -0.021 7.451 1.00 96.69 80 TYR A N 1
ATOM 639 C CA . TYR A 1 80 ? -6.489 -1.369 6.918 1.00 96.69 80 TYR A CA 1
ATOM 640 C C . TYR A 1 80 ? -5.157 -2.008 7.322 1.00 96.69 80 TYR A C 1
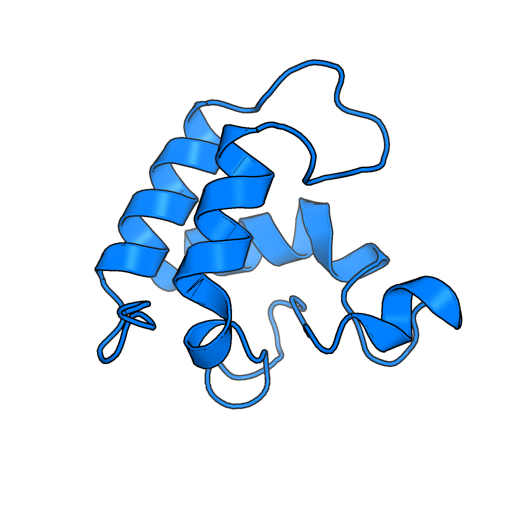ATOM 642 O O . TYR A 1 80 ? -5.169 -3.142 7.803 1.00 96.69 80 TYR A O 1
ATOM 650 N N . LEU A 1 81 ? -4.030 -1.308 7.166 1.00 95.31 81 LEU A N 1
ATOM 651 C CA . LEU A 1 81 ? -2.697 -1.827 7.487 1.00 95.31 81 LEU A CA 1
ATOM 652 C C . LEU A 1 81 ? -2.544 -2.122 8.986 1.00 95.31 81 LEU A C 1
ATOM 654 O O . LEU A 1 81 ? -1.984 -3.160 9.343 1.00 95.31 81 LEU A O 1
ATOM 658 N N . GLU A 1 82 ? -3.105 -1.279 9.856 1.00 94.31 82 GLU A N 1
ATOM 659 C CA . GLU A 1 82 ? -3.143 -1.505 11.308 1.00 94.31 82 GLU A CA 1
ATOM 660 C C . GLU A 1 82 ? -3.990 -2.724 11.704 1.00 94.31 82 GLU A C 1
ATOM 662 O O . GLU A 1 82 ? -3.676 -3.410 12.679 1.00 94.31 82 GLU A O 1
ATOM 667 N N . SER A 1 83 ? -5.044 -3.030 10.939 1.00 94.12 83 SER A N 1
ATOM 668 C CA . SE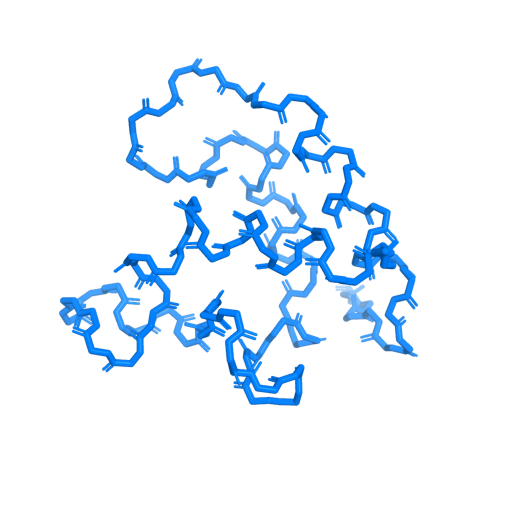R A 1 83 ? -5.931 -4.172 11.200 1.00 94.12 83 SER A CA 1
ATOM 669 C C . SER A 1 83 ? -5.324 -5.539 10.845 1.00 94.12 83 SER A C 1
ATOM 671 O O . SER A 1 83 ? -5.889 -6.581 11.197 1.00 94.12 83 SER A O 1
ATOM 673 N N . LEU A 1 84 ? -4.192 -5.566 10.132 1.00 92.94 84 LEU A N 1
ATOM 674 C CA . LEU A 1 84 ? -3.579 -6.805 9.660 1.00 92.94 84 LEU A CA 1
ATOM 675 C C . LEU A 1 84 ? -2.985 -7.625 10.821 1.00 92.94 84 LEU A C 1
ATOM 677 O O . LEU A 1 84 ? -2.454 -7.069 11.777 1.00 92.94 84 LEU A O 1
ATOM 681 N N . PRO A 1 85 ? -3.014 -8.972 10.745 1.00 82.44 85 PRO A N 1
ATOM 682 C CA . PRO A 1 85 ? -2.619 -9.848 11.856 1.00 82.44 85 PRO A CA 1
ATOM 683 C C . PRO A 1 85 ? -1.129 -9.765 12.219 1.00 82.44 85 PRO A C 1
ATOM 685 O O . PRO A 1 85 ? -0.741 -10.152 13.320 1.00 82.44 85 PRO A O 1
ATOM 688 N N . PHE A 1 86 ? -0.301 -9.270 11.297 1.00 73.38 86 PHE A N 1
ATOM 689 C CA . PHE A 1 86 ? 1.129 -9.048 11.483 1.00 73.38 86 PHE A CA 1
ATOM 690 C C . PHE A 1 86 ? 1.527 -7.809 10.676 1.00 73.38 86 PHE A C 1
ATOM 692 O O . PHE A 1 86 ? 2.116 -7.966 9.605 1.00 73.38 86 PHE A O 1
ATOM 699 N N . PRO A 1 87 ? 1.188 -6.588 11.129 1.00 63.25 87 PRO A N 1
ATOM 700 C CA . PRO A 1 87 ? 1.808 -5.408 10.549 1.00 63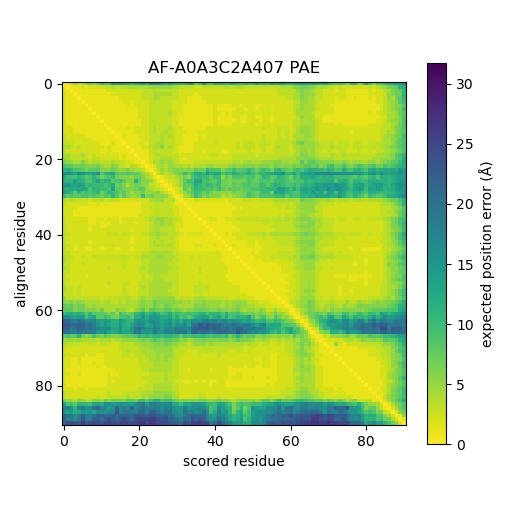.25 87 PRO A CA 1
ATOM 701 C C . PRO A 1 87 ? 3.307 -5.614 10.757 1.00 63.25 87 PRO A C 1
ATOM 703 O O . PRO A 1 87 ? 3.712 -6.022 11.858 1.00 63.25 87 PRO A O 1
ATOM 706 N N . SER A 1 88 ? 4.128 -5.444 9.720 1.00 61.31 88 SER A N 1
ATOM 707 C CA . SER A 1 88 ? 5.568 -5.374 9.936 1.00 61.31 88 SER A CA 1
ATOM 708 C C . SER A 1 88 ? 5.753 -4.347 11.049 1.00 61.31 88 SER A C 1
ATOM 710 O O . SER A 1 88 ? 5.319 -3.219 10.915 1.00 61.31 88 SER A O 1
ATOM 712 N N . ARG A 1 89 ? 6.218 -4.761 12.228 1.00 54.06 89 ARG A N 1
ATOM 713 C CA . ARG A 1 89 ? 6.677 -3.810 13.232 1.00 54.06 89 ARG A CA 1
ATOM 714 C C . ARG A 1 89 ? 8.151 -3.672 12.946 1.00 54.06 89 ARG A C 1
ATOM 716 O O . ARG A 1 89 ? 8.940 -4.500 13.412 1.00 54.06 89 ARG A O 1
ATOM 723 N N . GLY A 1 90 ? 8.497 -2.703 12.107 1.00 51.28 90 GLY A N 1
ATOM 724 C CA . GLY A 1 90 ? 9.860 -2.220 11.987 1.00 51.28 90 GLY A CA 1
ATOM 725 C C . GLY A 1 90 ? 10.456 -2.043 13.384 1.00 51.28 90 GLY A C 1
ATOM 726 O O . GLY A 1 90 ? 9.829 -1.476 14.281 1.00 51.28 90 GLY A O 1
ATOM 727 N N . ARG A 1 91 ? 11.633 -2.634 13.586 1.00 38.16 91 ARG A N 1
ATOM 728 C CA . ARG A 1 91 ? 12.522 -2.268 14.688 1.00 38.16 91 ARG A CA 1
ATOM 729 C C . ARG A 1 91 ? 13.231 -0.973 14.349 1.00 38.16 91 ARG A C 1
ATOM 731 O O . ARG A 1 91 ? 13.582 -0.834 13.157 1.00 38.16 91 ARG A O 1
#

Sequence (91 aa):
ESLPDRARAYLDMNCAHCHNPFAWSESAEQRLDLRFETSLRDSKILYNTDEISRLMEEGEMPYLGTTVVDQEGLSMILEYLESLPFPSRGR

Foldseek 3Di:
DDLLLVLLVLCQVFPQQLQDCPHDPVSNVVLARSHSPQDPVRRCCQVCVVVVLVCLVVVCPPVPDDPDRPPVSSVSSNVVLVPDPHNPPDD

Mean predicted aligned error: 5.14 Å

pLDDT: mean 85.8, std 12.86, range [38.16, 97.69]

Secondary structure (DSSP, 8-state):
--HHHHHHHHHHHHHTTTSSTTS-HHHHTT-----TTS-TTTS-GGGSHHHHHHHHHTT-SSTTT-SS--HHHHHHHHHHHHTSSS-----